Protein AF-A0A940L2H4-F1 (afdb_monomer)

pLDDT: mean 79.78, std 12.48, range [39.16, 90.25]

Solvent-accessible surface area (backbone atoms only — not comparable to full-atom values): 4965 Å² total; per-residue (Å²): 133,87,80,73,78,74,77,74,72,55,38,84,41,66,31,88,52,65,43,41,4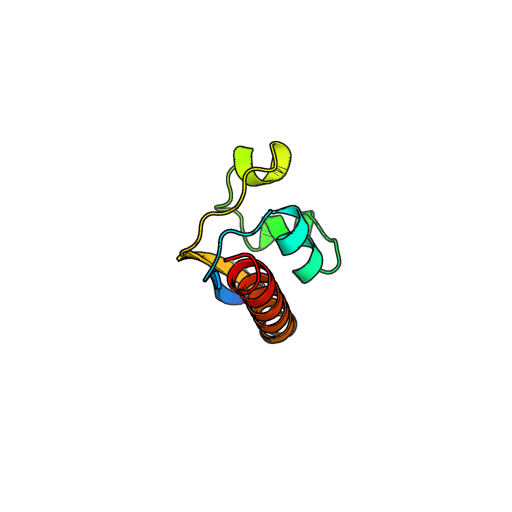4,76,61,55,18,53,62,44,81,62,32,58,68,58,41,41,71,55,34,71,83,63,48,65,54,30,72,74,69,59,35,60,42,56,48,67,44,73,42,49,37,49,54,91,38,43,66,58,48,50,51,54,49,53,54,55,54,50,59,60,67,69,75,112

Mean predicted aligned error: 7.75 Å

Sequence (84 aa):
SVVWSKPLESSDLKLPVSVKYKDLVKWFDGDDQKAQMYNPHLTFKVIKKGMAIPARTVVAVPKDKYNIALIALAQKGRSIASDH

Structure (mmCIF, N/CA/C/O backbone):
data_AF-A0A940L2H4-F1
#
_entry.id   AF-A0A940L2H4-F1
#
loop_
_atom_site.group_PDB
_atom_site.id
_atom_site.type_symbol
_atom_site.label_atom_id
_atom_site.label_alt_id
_atom_site.label_comp_id
_atom_site.label_asym_id
_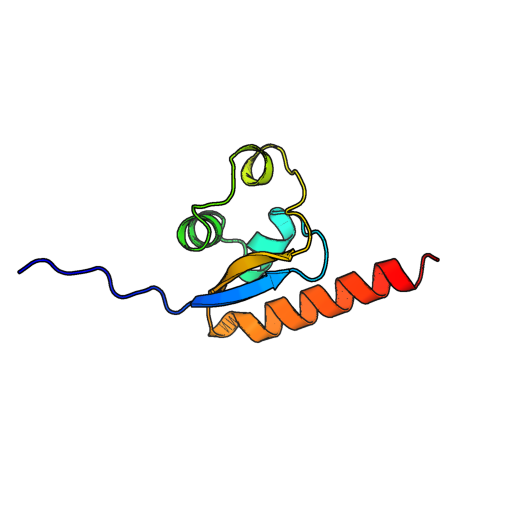atom_site.label_entity_id
_atom_site.label_seq_id
_atom_site.pdbx_PDB_ins_code
_atom_site.Cartn_x
_atom_site.Cartn_y
_atom_site.Cartn_z
_atom_site.occupancy
_atom_site.B_iso_or_equiv
_atom_site.auth_seq_id
_atom_site.auth_comp_id
_atom_site.auth_asym_id
_atom_site.auth_atom_id
_atom_site.pdbx_PDB_model_num
ATOM 1 N N . SER A 1 1 ? -11.870 14.067 29.317 1.00 50.62 1 SER A N 1
ATOM 2 C CA . SER A 1 1 ? -11.457 12.690 28.980 1.00 50.62 1 SER A CA 1
ATOM 3 C C . SER A 1 1 ? -10.766 12.722 27.630 1.00 50.62 1 SER A C 1
ATOM 5 O O . S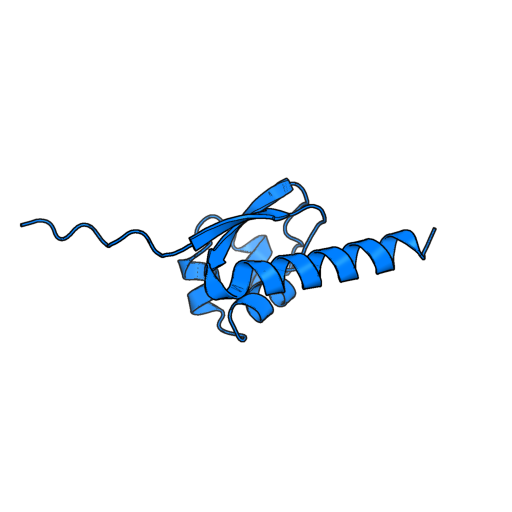ER A 1 1 ? -11.373 13.139 26.654 1.00 50.62 1 SER A O 1
ATOM 7 N N . VAL A 1 2 ? -9.476 12.387 27.573 1.00 47.38 2 VAL A N 1
ATOM 8 C CA . VAL A 1 2 ? -8.745 12.307 26.300 1.00 47.38 2 VAL A CA 1
ATOM 9 C C . VAL A 1 2 ? -9.197 11.024 25.611 1.00 47.38 2 VAL A C 1
ATOM 11 O O . VAL A 1 2 ? -8.933 9.932 26.109 1.00 47.38 2 VAL A O 1
ATOM 14 N N . VAL A 1 3 ? -9.948 11.149 24.518 1.00 58.75 3 VAL A N 1
ATOM 15 C CA . VAL A 1 3 ? -10.329 10.011 23.678 1.00 58.75 3 VAL A CA 1
ATOM 16 C C . VAL A 1 3 ? -9.089 9.640 22.875 1.00 58.75 3 VAL A C 1
ATOM 18 O O . VAL A 1 3 ? -8.810 10.234 21.839 1.00 58.75 3 VAL A O 1
ATOM 21 N N . TRP A 1 4 ? -8.296 8.708 23.398 1.00 53.22 4 TRP A N 1
ATOM 22 C CA . TRP A 1 4 ? -7.204 8.117 22.637 1.00 53.22 4 TRP A CA 1
ATOM 23 C C . TRP A 1 4 ? -7.818 7.397 21.437 1.00 53.22 4 TRP A C 1
ATOM 25 O O . TRP A 1 4 ? -8.696 6.546 21.606 1.00 53.22 4 TRP A O 1
ATOM 35 N N . SER A 1 5 ? -7.407 7.786 20.230 1.00 55.69 5 SER A N 1
ATOM 36 C CA . SER A 1 5 ? -7.816 7.141 18.986 1.00 55.69 5 SER A CA 1
ATOM 37 C C . SER A 1 5 ? -7.611 5.639 19.139 1.00 55.69 5 SER A C 1
ATOM 39 O O . SER A 1 5 ? -6.499 5.201 19.441 1.00 55.69 5 SER A O 1
ATOM 41 N N . LYS A 1 6 ? -8.678 4.846 18.985 1.00 61.38 6 LYS A N 1
ATOM 42 C CA . LYS A 1 6 ? -8.550 3.386 18.974 1.00 61.38 6 LYS A CA 1
ATOM 43 C C . LYS A 1 6 ? -7.451 3.025 17.966 1.00 61.38 6 LYS A C 1
ATOM 45 O O . LYS A 1 6 ? -7.479 3.583 16.864 1.00 61.38 6 LYS A O 1
ATOM 50 N N . PRO A 1 7 ? -6.489 2.155 18.321 1.00 64.62 7 PRO A N 1
ATOM 51 C CA . PRO A 1 7 ? -5.503 1.702 17.356 1.00 64.62 7 PRO A CA 1
ATOM 52 C C . PRO A 1 7 ? -6.263 1.148 16.153 1.00 64.62 7 PRO A C 1
ATOM 54 O O . PRO A 1 7 ? -7.208 0.372 16.322 1.00 64.62 7 PRO A O 1
ATOM 57 N N . LEU A 1 8 ? -5.910 1.623 14.956 1.00 68.12 8 LEU A N 1
ATOM 58 C CA . LEU A 1 8 ? -6.469 1.085 13.722 1.00 68.12 8 LEU A CA 1
ATOM 59 C C . LEU A 1 8 ? -6.271 -0.430 13.759 1.00 68.12 8 LEU A C 1
ATOM 61 O O . LEU A 1 8 ? -5.211 -0.905 14.169 1.00 68.12 8 LEU A O 1
ATOM 65 N N . GLU A 1 9 ? -7.294 -1.191 13.375 1.00 79.06 9 GLU A N 1
ATOM 66 C CA . GLU A 1 9 ? -7.184 -2.644 13.290 1.00 79.06 9 GLU A CA 1
ATOM 67 C C . GLU A 1 9 ? -6.300 -3.024 12.100 1.00 79.06 9 GLU A C 1
ATOM 69 O O . GLU A 1 9 ? -6.763 -3.411 11.027 1.00 79.06 9 GLU A O 1
ATOM 74 N N . SER A 1 10 ? -4.998 -2.879 12.303 1.00 82.44 10 SER A N 1
ATOM 75 C CA . SER A 1 10 ? -3.965 -3.182 11.336 1.00 82.44 10 SER A CA 1
ATOM 76 C C . SER A 1 10 ? -3.164 -4.403 11.758 1.00 82.44 10 SER A C 1
ATOM 78 O O . SER A 1 10 ? -2.992 -4.690 12.944 1.00 82.44 10 SER A O 1
ATOM 80 N N . SER A 1 11 ? -2.649 -5.108 10.762 1.00 84.94 11 SER A N 1
ATOM 81 C CA . SER A 1 11 ? -1.618 -6.120 10.921 1.00 84.94 11 SER A CA 1
ATOM 82 C C . SER A 1 11 ? -0.340 -5.645 10.251 1.00 84.94 11 SER A C 1
ATOM 84 O O . SER A 1 11 ? -0.362 -5.145 9.122 1.00 84.94 11 SER A O 1
ATOM 86 N N . ASP A 1 12 ? 0.773 -5.849 10.946 1.00 86.88 12 ASP A N 1
ATOM 87 C CA . ASP A 1 12 ? 2.097 -5.546 10.427 1.00 86.88 12 ASP A CA 1
ATOM 88 C C . ASP A 1 12 ? 2.500 -6.609 9.407 1.00 86.88 12 ASP A C 1
ATOM 90 O O . ASP A 1 12 ? 2.570 -7.809 9.692 1.00 86.88 12 ASP A O 1
ATOM 94 N N . LEU A 1 13 ? 2.774 -6.159 8.188 1.00 85.94 13 LEU A N 1
ATOM 95 C CA . LEU A 1 13 ? 3.191 -6.995 7.080 1.00 85.94 13 LEU A CA 1
ATOM 96 C C . LEU A 1 13 ? 4.601 -6.600 6.660 1.00 85.94 13 LEU A C 1
ATOM 98 O O . LEU A 1 13 ? 4.839 -5.536 6.087 1.00 85.94 13 LEU A O 1
ATOM 102 N N . LYS A 1 14 ? 5.560 -7.485 6.925 1.00 87.62 14 LYS A N 1
ATOM 103 C CA . LYS A 1 14 ? 6.925 -7.319 6.435 1.00 87.62 14 LYS A CA 1
ATOM 104 C C . LYS A 1 14 ? 6.979 -7.694 4.960 1.00 87.62 14 LYS A C 1
ATOM 106 O O . LYS A 1 14 ? 6.728 -8.842 4.603 1.00 87.62 14 LYS A O 1
ATOM 111 N N . LEU A 1 15 ? 7.341 -6.740 4.111 1.00 85.81 15 LEU A N 1
ATOM 112 C CA . LEU A 1 15 ? 7.442 -6.961 2.674 1.00 85.81 15 LEU A CA 1
ATOM 113 C C . LEU A 1 15 ? 8.618 -7.911 2.367 1.00 85.81 15 LEU A C 1
ATOM 115 O O . LEU A 1 15 ? 9.761 -7.565 2.663 1.00 85.81 15 LEU A O 1
ATOM 119 N N . PRO A 1 16 ? 8.398 -9.094 1.766 1.00 84.69 16 PRO A N 1
ATOM 120 C CA . PRO A 1 16 ? 9.488 -9.992 1.376 1.00 84.69 16 PRO A CA 1
ATOM 121 C C . PRO A 1 16 ? 10.253 -9.478 0.148 1.00 84.69 16 PRO A C 1
ATOM 123 O O . PRO A 1 16 ? 11.429 -9.786 -0.024 1.00 84.69 16 PRO A O 1
ATOM 126 N N . VAL A 1 17 ? 9.597 -8.667 -0.686 1.00 86.25 17 VAL A N 1
ATOM 127 C CA . VAL A 1 17 ? 10.125 -8.101 -1.934 1.00 86.25 17 VAL A CA 1
ATOM 128 C C . VAL A 1 17 ? 9.838 -6.607 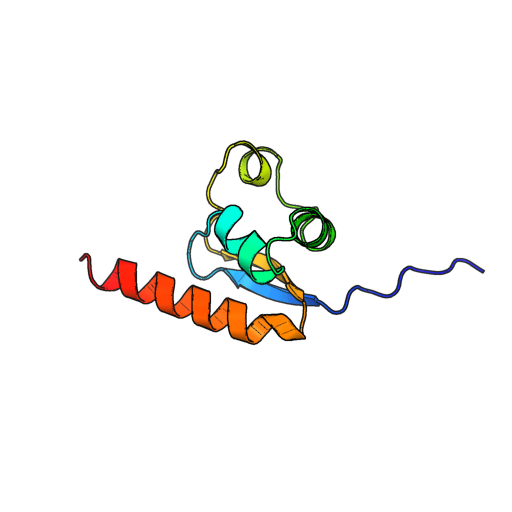-1.997 1.00 86.25 17 VAL A C 1
ATOM 130 O O . VAL A 1 17 ? 8.962 -6.111 -1.290 1.00 86.25 17 VAL A O 1
ATOM 133 N N . SER A 1 18 ? 10.541 -5.884 -2.866 1.00 86.44 18 SER A N 1
ATOM 134 C CA . SER A 1 18 ? 10.243 -4.472 -3.096 1.00 86.44 18 SER A CA 1
ATOM 135 C C . SER A 1 18 ? 8.889 -4.308 -3.805 1.00 86.44 18 SER A C 1
ATOM 137 O O . SER A 1 18 ? 8.627 -4.930 -4.838 1.00 86.44 18 SER A O 1
ATOM 139 N N . VAL A 1 19 ? 8.013 -3.451 -3.276 1.00 87.38 19 VAL A N 1
ATOM 140 C CA . VAL A 1 19 ? 6.642 -3.247 -3.781 1.00 87.38 19 VAL A CA 1
ATOM 141 C C . VAL A 1 19 ? 6.434 -1.787 -4.163 1.00 87.38 19 VAL A C 1
ATOM 143 O O . VAL A 1 19 ? 6.844 -0.885 -3.447 1.00 87.38 19 VAL A O 1
ATOM 146 N N . LYS A 1 20 ? 5.792 -1.514 -5.304 1.00 89.25 20 LYS A N 1
ATOM 147 C CA . LYS A 1 20 ? 5.454 -0.135 -5.677 1.00 89.25 20 LYS A CA 1
ATOM 148 C C . LYS A 1 20 ? 4.276 0.337 -4.837 1.00 89.25 20 LYS A C 1
ATOM 150 O O . LYS A 1 20 ? 3.338 -0.420 -4.618 1.00 89.25 20 LYS A O 1
ATOM 155 N N . TYR A 1 21 ? 4.270 1.613 -4.470 1.00 87.75 21 TYR A N 1
ATOM 156 C CA . TYR A 1 21 ? 3.163 2.202 -3.718 1.00 87.75 21 TYR A CA 1
ATOM 157 C C . TYR A 1 21 ? 1.793 1.995 -4.397 1.00 87.75 21 TYR A C 1
ATOM 159 O O . TYR A 1 21 ? 0.818 1.666 -3.737 1.00 87.75 21 TYR A O 1
ATOM 167 N N . LYS A 1 22 ? 1.728 2.044 -5.735 1.00 86.94 22 LYS A N 1
ATOM 168 C CA . LYS A 1 22 ? 0.501 1.732 -6.495 1.00 86.94 22 LYS A CA 1
ATOM 169 C C . LYS A 1 22 ? -0.050 0.323 -6.245 1.00 86.94 22 LYS A C 1
ATOM 171 O O . LYS A 1 22 ? -1.256 0.133 -6.314 1.00 86.94 22 LYS A O 1
ATOM 176 N N . ASP A 1 23 ? 0.817 -0.660 -6.000 1.00 86.62 23 ASP A N 1
ATOM 177 C CA . ASP A 1 23 ? 0.387 -2.026 -5.685 1.00 86.62 23 ASP A CA 1
ATOM 178 C C . ASP A 1 23 ? -0.083 -2.128 -4.232 1.00 86.62 23 ASP A C 1
ATOM 180 O O . ASP A 1 23 ? -1.064 -2.814 -3.971 1.00 86.62 23 ASP A O 1
ATOM 184 N N . LEU A 1 24 ? 0.562 -1.394 -3.315 1.00 87.44 24 LEU A N 1
ATOM 185 C CA . LEU A 1 24 ? 0.114 -1.266 -1.927 1.00 87.44 24 LEU A CA 1
ATOM 186 C C . LEU A 1 24 ? -1.303 -0.681 -1.870 1.00 87.44 24 LEU A C 1
ATOM 188 O O . LEU A 1 24 ? -2.163 -1.247 -1.212 1.00 87.44 24 LEU A O 1
ATOM 192 N N . VAL A 1 25 ? -1.577 0.389 -2.624 1.00 89.50 25 VAL A N 1
ATOM 193 C CA . VAL A 1 25 ? -2.900 1.040 -2.691 1.00 89.50 25 VAL A CA 1
ATOM 194 C C . VAL A 1 25 ? -4.009 0.079 -3.152 1.00 89.50 25 VAL A C 1
ATOM 196 O O . VAL A 1 25 ? -5.143 0.190 -2.693 1.00 89.50 25 VAL A O 1
ATOM 199 N N . LYS A 1 26 ? -3.702 -0.928 -3.983 1.00 89.12 26 LYS A N 1
ATOM 200 C CA . LYS A 1 26 ? -4.687 -1.960 -4.369 1.00 89.12 26 LYS A CA 1
ATOM 201 C C . LYS A 1 26 ? -5.145 -2.810 -3.182 1.00 89.12 26 LYS A C 1
ATOM 203 O O . LYS A 1 26 ? -6.266 -3.302 -3.200 1.00 89.12 26 LYS A O 1
ATOM 208 N N . TRP A 1 27 ? -4.314 -2.975 -2.152 1.00 86.06 27 TRP A N 1
ATOM 209 C CA . TRP A 1 27 ? -4.701 -3.678 -0.922 1.00 86.06 27 TRP A CA 1
ATOM 210 C C . TRP A 1 27 ? -5.683 -2.862 -0.071 1.00 86.06 27 TRP A C 1
ATOM 212 O O . TRP A 1 27 ? -6.348 -3.422 0.793 1.00 86.06 27 TRP A O 1
ATOM 222 N N . PHE A 1 28 ? -5.810 -1.563 -0.356 1.00 88.88 28 PHE A N 1
ATOM 223 C CA . PHE A 1 28 ? -6.754 -0.632 0.261 1.00 88.88 28 PHE A CA 1
ATOM 224 C C . PHE A 1 28 ? -7.926 -0.300 -0.673 1.00 88.88 28 PHE A C 1
ATOM 226 O O . PHE A 1 28 ? -8.458 0.803 -0.625 1.00 88.88 28 PHE A O 1
ATOM 233 N N . ASP A 1 29 ? -8.311 -1.222 -1.562 1.00 85.81 29 ASP A N 1
ATOM 234 C CA . ASP A 1 29 ? -9.409 -1.031 -2.523 1.00 85.81 29 ASP A CA 1
ATOM 235 C C . ASP A 1 29 ? -9.210 0.170 -3.472 1.00 85.81 29 ASP A C 1
ATOM 237 O O . ASP A 1 29 ? -10.166 0.737 -3.994 1.00 85.81 29 ASP A O 1
ATOM 241 N N . GLY A 1 30 ? -7.957 0.571 -3.711 1.00 86.06 30 GLY A N 1
ATOM 242 C CA . GLY A 1 30 ? -7.640 1.741 -4.533 1.0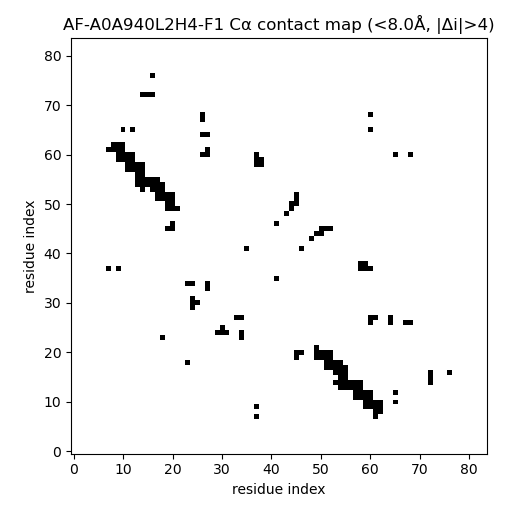0 86.06 30 GLY A CA 1
ATOM 243 C C . GLY A 1 30 ? -7.636 3.071 -3.769 1.00 86.06 30 GLY A C 1
ATOM 244 O O . GLY A 1 30 ? -7.364 4.107 -4.372 1.00 86.06 30 GLY A O 1
ATOM 245 N N . ASP A 1 31 ? -7.907 3.058 -2.462 1.00 88.38 31 ASP A N 1
ATOM 246 C CA . ASP A 1 31 ? -7.998 4.253 -1.623 1.00 88.38 31 ASP A CA 1
ATOM 247 C C . ASP A 1 31 ? -6.610 4.712 -1.143 1.00 88.38 31 ASP A C 1
ATOM 249 O O . ASP A 1 31 ? -6.014 4.170 -0.205 1.00 88.38 31 ASP A O 1
ATOM 253 N N . ASP A 1 32 ? -6.089 5.741 -1.814 1.00 88.06 32 ASP A N 1
ATOM 254 C CA . ASP A 1 32 ? -4.806 6.369 -1.484 1.00 88.06 32 ASP A CA 1
ATOM 255 C C . ASP A 1 32 ? -4.805 7.001 -0.084 1.00 88.06 32 ASP A C 1
ATOM 257 O O . ASP A 1 32 ? -3.802 6.926 0.626 1.00 88.06 32 ASP A O 1
ATOM 261 N N . GLN A 1 33 ? -5.926 7.585 0.350 1.00 87.75 33 GLN A N 1
ATOM 262 C CA . GLN A 1 33 ? -6.009 8.223 1.664 1.00 87.75 33 GLN A CA 1
ATOM 263 C C . GLN A 1 33 ? -5.948 7.181 2.779 1.00 87.75 33 GLN A C 1
ATOM 265 O O . GLN A 1 33 ? -5.227 7.377 3.759 1.00 87.75 33 GLN A O 1
ATOM 270 N N . LYS A 1 34 ? -6.621 6.035 2.614 1.00 86.94 34 LYS A N 1
ATOM 271 C CA . LYS A 1 34 ? -6.489 4.909 3.551 1.00 86.94 34 LYS A CA 1
ATOM 272 C C . LYS A 1 34 ? -5.074 4.350 3.568 1.00 86.94 34 LYS A C 1
ATOM 274 O O . LYS A 1 34 ? -4.533 4.144 4.651 1.00 86.94 34 LYS A O 1
ATOM 279 N N . ALA A 1 35 ? -4.450 4.149 2.409 1.00 88.62 35 ALA A N 1
ATOM 280 C CA . ALA A 1 35 ? -3.079 3.646 2.354 1.00 88.62 35 ALA A CA 1
ATOM 281 C C . ALA A 1 35 ? -2.102 4.558 3.123 1.00 88.62 35 ALA A C 1
ATOM 283 O O . ALA A 1 35 ? -1.268 4.053 3.880 1.00 88.62 35 ALA A O 1
ATOM 284 N N . GLN A 1 36 ? -2.254 5.884 3.003 1.00 88.06 36 GLN A N 1
ATOM 285 C CA . GLN A 1 36 ? -1.466 6.876 3.749 1.00 88.06 36 GLN A CA 1
ATOM 286 C C . GLN A 1 36 ? -1.801 6.909 5.241 1.00 88.06 36 GLN A C 1
ATOM 288 O O . GLN A 1 36 ? -0.891 6.998 6.060 1.00 88.06 36 GLN A O 1
ATOM 293 N N . MET A 1 37 ? -3.081 6.802 5.605 1.00 87.81 37 MET A N 1
ATOM 294 C CA . MET A 1 37 ? -3.519 6.794 7.003 1.00 87.81 37 MET A CA 1
ATOM 295 C C . MET A 1 37 ? -2.933 5.607 7.776 1.00 87.81 37 MET A C 1
ATOM 297 O O . MET A 1 37 ? -2.521 5.764 8.922 1.00 87.81 37 MET A O 1
ATOM 301 N N . TYR A 1 38 ? -2.861 4.434 7.142 1.00 86.62 38 TYR A N 1
ATOM 302 C CA . TYR A 1 38 ? -2.237 3.249 7.734 1.00 86.62 38 TYR A CA 1
ATOM 303 C C . TYR A 1 38 ? -0.705 3.304 7.678 1.00 86.62 38 TYR A C 1
ATOM 305 O O . TYR A 1 38 ? -0.040 2.794 8.574 1.00 86.62 38 TYR A O 1
ATOM 313 N N . ASN A 1 39 ? -0.124 3.938 6.654 1.00 88.38 39 ASN A N 1
ATOM 314 C CA . ASN A 1 39 ? 1.324 3.970 6.440 1.00 88.38 39 ASN A CA 1
ATOM 315 C C . ASN A 1 39 ? 1.891 5.403 6.411 1.00 88.38 39 ASN A C 1
ATOM 317 O O . ASN A 1 39 ? 2.519 5.793 5.421 1.00 88.38 39 ASN A O 1
ATOM 321 N N . PRO A 1 40 ? 1.750 6.186 7.500 1.00 86.12 40 PRO A N 1
ATOM 322 C CA . PRO A 1 40 ? 2.204 7.580 7.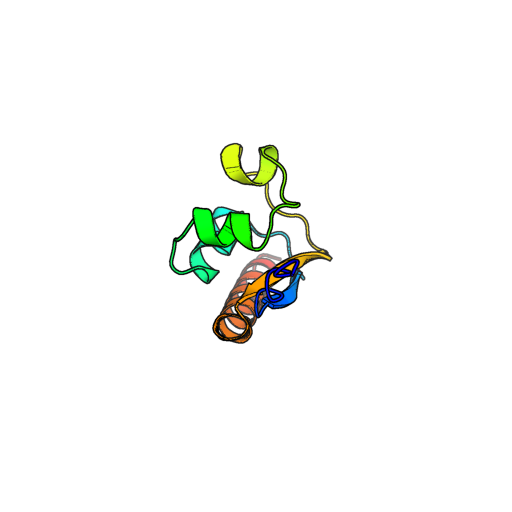538 1.00 86.12 40 PRO A CA 1
ATOM 323 C C . PRO A 1 40 ? 3.734 7.719 7.485 1.00 86.12 40 PRO A C 1
ATOM 325 O O . PRO A 1 40 ? 4.257 8.794 7.210 1.00 86.12 40 PRO A O 1
ATOM 328 N N . HIS A 1 41 ? 4.470 6.633 7.733 1.00 85.75 41 HIS A N 1
ATOM 329 C CA . HIS A 1 41 ? 5.931 6.591 7.669 1.00 85.75 41 HIS A CA 1
ATOM 330 C C . HIS A 1 41 ? 6.478 6.516 6.229 1.00 85.75 41 HIS A C 1
ATOM 332 O O . HIS A 1 41 ? 7.687 6.644 6.019 1.00 85.75 41 HIS A O 1
ATOM 338 N N . LEU A 1 42 ? 5.626 6.291 5.220 1.00 86.88 42 LEU A N 1
ATOM 339 C CA . LEU A 1 42 ? 6.059 6.264 3.826 1.00 86.88 42 LEU A CA 1
ATOM 340 C C . LEU A 1 42 ? 6.384 7.676 3.340 1.00 86.88 42 LEU A C 1
ATOM 342 O O . LEU A 1 42 ? 5.601 8.613 3.459 1.00 86.88 42 LEU A O 1
ATOM 346 N N . THR A 1 43 ? 7.567 7.832 2.753 1.00 85.75 43 THR A N 1
ATOM 347 C CA . THR A 1 43 ? 8.027 9.147 2.303 1.00 85.75 43 THR A CA 1
ATOM 348 C C . THR A 1 43 ? 7.326 9.593 1.020 1.00 85.75 43 THR A C 1
ATOM 350 O O . THR A 1 43 ? 6.933 8.786 0.174 1.00 85.75 43 THR A O 1
ATOM 353 N N . PHE A 1 44 ? 7.295 10.908 0.790 1.00 83.44 44 PHE A N 1
ATOM 354 C CA . PHE A 1 44 ? 6.805 11.509 -0.456 1.00 83.44 44 PHE A CA 1
ATOM 355 C C . PHE A 1 44 ? 7.450 10.909 -1.721 1.00 83.44 44 PHE A C 1
ATOM 357 O O . PHE A 1 44 ? 6.808 10.811 -2.766 1.00 83.44 44 PHE A O 1
ATOM 364 N N . LYS A 1 45 ? 8.716 10.466 -1.652 1.00 84.00 45 LYS A N 1
ATOM 365 C CA . LYS A 1 45 ? 9.404 9.835 -2.793 1.00 84.00 45 LYS A CA 1
ATOM 366 C C . LYS A 1 45 ? 8.751 8.506 -3.196 1.00 84.00 45 LYS A C 1
ATOM 368 O O . LYS A 1 45 ? 8.641 8.210 -4.382 1.00 84.00 45 LYS A O 1
ATOM 373 N N . VAL A 1 46 ? 8.282 7.733 -2.224 1.00 85.38 46 VAL A N 1
ATOM 374 C CA . VAL A 1 46 ? 7.550 6.484 -2.461 1.00 85.38 46 VAL A CA 1
ATOM 375 C C . VAL A 1 46 ? 6.143 6.785 -2.980 1.00 85.38 46 VAL A C 1
ATOM 377 O O . VAL A 1 46 ? 5.749 6.264 -4.021 1.00 85.38 46 VAL A O 1
ATOM 380 N N . ILE A 1 47 ? 5.423 7.682 -2.299 1.00 83.62 47 ILE A N 1
ATOM 381 C CA . ILE A 1 47 ? 4.006 7.973 -2.570 1.00 83.62 47 ILE A CA 1
ATOM 382 C C . ILE A 1 47 ? 3.821 8.692 -3.916 1.00 83.62 47 ILE A C 1
ATOM 384 O O . ILE A 1 47 ? 3.025 8.268 -4.750 1.00 83.62 47 ILE A O 1
ATOM 388 N N . LYS A 1 48 ? 4.567 9.779 -4.157 1.00 81.38 48 LYS A N 1
ATOM 389 C CA . LYS A 1 48 ? 4.370 10.672 -5.315 1.00 81.38 48 LYS A CA 1
ATOM 390 C C . LYS A 1 48 ? 5.378 10.463 -6.438 1.00 81.38 48 LYS A C 1
ATOM 392 O O . LYS A 1 48 ? 5.009 10.602 -7.598 1.00 81.38 48 LYS A O 1
ATOM 397 N N . LYS A 1 49 ? 6.635 10.114 -6.127 1.00 81.75 49 LYS A N 1
ATOM 398 C CA . LYS A 1 49 ? 7.657 9.850 -7.165 1.00 81.75 49 LYS A CA 1
ATOM 399 C C . LYS A 1 49 ? 7.674 8.398 -7.650 1.00 81.75 49 LYS A C 1
ATOM 401 O O . LYS A 1 49 ? 8.441 8.073 -8.549 1.00 81.75 49 LYS A O 1
ATOM 406 N N . GLY A 1 50 ? 6.835 7.529 -7.080 1.00 79.69 50 GLY A N 1
ATOM 407 C CA . GLY A 1 50 ? 6.689 6.146 -7.527 1.00 79.69 50 GLY A CA 1
ATOM 408 C C . GLY A 1 50 ? 7.911 5.266 -7.259 1.00 79.69 50 GLY A C 1
ATOM 409 O O . GLY A 1 50 ? 8.057 4.234 -7.918 1.00 79.69 50 GLY A O 1
ATOM 410 N N . MET A 1 51 ? 8.778 5.646 -6.311 1.00 85.62 51 MET A N 1
ATOM 411 C CA . MET A 1 51 ? 9.835 4.747 -5.846 1.00 85.62 51 MET A CA 1
ATOM 412 C C . MET A 1 51 ? 9.223 3.479 -5.256 1.00 85.62 51 MET A C 1
ATOM 414 O O . MET A 1 51 ? 8.179 3.514 -4.600 1.00 85.62 51 MET A O 1
ATOM 418 N N . ALA A 1 52 ? 9.890 2.351 -5.485 1.00 86.50 52 ALA A N 1
ATOM 419 C CA . ALA A 1 52 ? 9.515 1.114 -4.828 1.00 86.50 52 ALA A CA 1
ATOM 420 C C . ALA A 1 52 ? 9.783 1.227 -3.321 1.00 86.50 52 ALA A C 1
ATOM 422 O O . ALA A 1 52 ? 10.826 1.725 -2.897 1.00 86.50 52 ALA A O 1
ATOM 423 N N . ILE A 1 53 ? 8.836 0.744 -2.525 1.00 86.81 53 ILE A N 1
ATOM 424 C CA . ILE A 1 53 ? 9.036 0.441 -1.116 1.00 86.81 53 ILE A CA 1
ATOM 425 C C . ILE A 1 53 ? 10.035 -0.717 -1.072 1.00 86.81 53 ILE A C 1
ATOM 427 O O . ILE A 1 53 ? 9.778 -1.737 -1.719 1.00 86.81 53 ILE A O 1
ATOM 431 N N . PRO A 1 54 ? 11.175 -0.572 -0.385 1.00 85.50 54 PRO A N 1
ATOM 432 C CA . PRO A 1 54 ? 12.189 -1.609 -0.361 1.00 85.50 54 PRO A CA 1
ATOM 433 C C . PRO A 1 54 ? 11.690 -2.876 0.341 1.00 85.50 54 PRO A C 1
ATOM 435 O O . PRO A 1 54 ? 10.809 -2.847 1.204 1.00 85.50 54 PRO A O 1
ATOM 438 N N . ALA A 1 55 ? 12.280 -4.013 -0.026 1.00 85.62 55 ALA A N 1
ATOM 439 C CA . ALA A 1 55 ? 12.092 -5.251 0.714 1.00 85.62 55 ALA A CA 1
ATOM 440 C C . ALA A 1 55 ? 12.471 -5.059 2.194 1.00 85.62 55 ALA A C 1
ATOM 442 O O . ALA A 1 55 ? 13.338 -4.257 2.540 1.00 85.62 55 ALA A O 1
ATOM 443 N N . ARG A 1 56 ? 11.842 -5.848 3.065 1.00 86.31 56 ARG A N 1
ATOM 444 C CA . ARG A 1 56 ? 11.944 -5.824 4.533 1.00 86.31 56 ARG A CA 1
ATOM 445 C C . ARG A 1 56 ? 11.296 -4.619 5.217 1.00 86.31 56 ARG A C 1
ATOM 447 O O . ARG A 1 56 ? 11.255 -4.624 6.446 1.00 86.31 56 ARG A O 1
ATOM 454 N N . THR A 1 57 ? 10.763 -3.643 4.479 1.00 86.25 57 THR A N 1
ATOM 455 C CA . THR A 1 57 ? 9.908 -2.604 5.064 1.00 86.25 57 THR A CA 1
ATOM 456 C C . THR A 1 57 ? 8.658 -3.237 5.667 1.00 86.25 57 THR A C 1
ATOM 458 O O . THR A 1 57 ? 8.064 -4.142 5.080 1.00 86.25 57 THR A O 1
ATOM 461 N N . VAL A 1 58 ? 8.276 -2.772 6.852 1.00 88.38 58 VAL A N 1
ATOM 462 C CA . VAL A 1 58 ? 7.028 -3.158 7.509 1.00 88.38 58 VAL A CA 1
ATOM 463 C C . VAL A 1 58 ? 5.959 -2.165 7.083 1.00 88.38 58 VAL A C 1
ATOM 465 O O .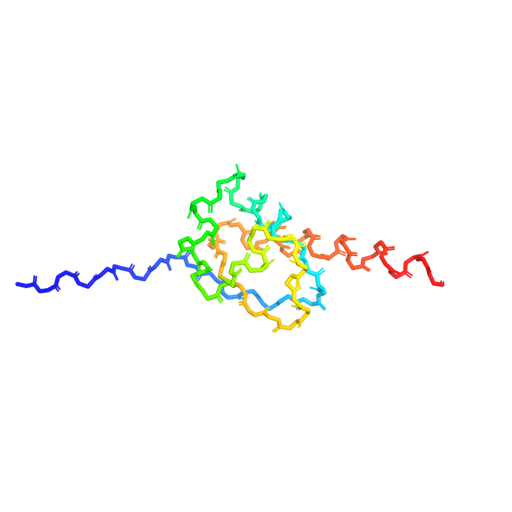 VAL A 1 58 ? 6.133 -0.967 7.278 1.00 88.38 58 VAL A O 1
ATOM 468 N N . VAL A 1 59 ? 4.884 -2.661 6.479 1.00 89.50 59 VAL A N 1
ATOM 469 C CA . VAL A 1 59 ? 3.696 -1.869 6.149 1.00 89.50 59 VAL A CA 1
ATOM 470 C C . VAL A 1 59 ? 2.530 -2.344 7.001 1.00 89.50 59 VAL A C 1
ATOM 472 O O . VAL A 1 59 ? 2.371 -3.542 7.231 1.00 89.50 59 VAL A O 1
ATOM 475 N N . ALA A 1 60 ? 1.711 -1.413 7.464 1.00 90.25 60 ALA A N 1
ATOM 476 C CA . ALA A 1 60 ? 0.475 -1.725 8.157 1.00 90.25 60 ALA A CA 1
ATOM 477 C C . ALA A 1 60 ? -0.633 -1.894 7.117 1.00 90.25 60 ALA A C 1
ATOM 479 O O . ALA A 1 60 ? -0.851 -1.013 6.281 1.00 90.25 60 ALA A O 1
ATOM 480 N N . VAL A 1 61 ? -1.332 -3.025 7.162 1.00 88.69 61 VAL A N 1
ATOM 481 C CA . VAL A 1 61 ? -2.496 -3.305 6.310 1.00 88.69 61 VAL A CA 1
ATOM 482 C C . VAL A 1 61 ? -3.718 -3.604 7.178 1.00 88.69 61 VAL A C 1
ATOM 484 O O . VAL A 1 61 ? -3.546 -4.092 8.294 1.00 88.69 61 VAL A O 1
ATOM 487 N N . PRO A 1 62 ? -4.947 -3.343 6.707 1.00 87.00 62 PRO A N 1
ATOM 488 C CA . PRO A 1 62 ? -6.160 -3.731 7.417 1.00 87.00 62 PRO A CA 1
ATOM 489 C C . PRO A 1 62 ? -6.175 -5.247 7.656 1.00 87.00 62 PRO A C 1
ATOM 491 O O . PRO A 1 62 ? -5.792 -6.015 6.766 1.00 87.00 62 PRO A O 1
ATOM 494 N N . LYS A 1 63 ? -6.588 -5.693 8.850 1.00 84.00 63 LYS A N 1
ATOM 495 C CA . LYS A 1 63 ? -6.585 -7.126 9.217 1.00 84.00 63 LYS A CA 1
ATOM 496 C C . LYS A 1 63 ? -7.353 -7.998 8.217 1.00 84.00 63 LYS A C 1
ATOM 498 O O . LYS A 1 63 ? -6.900 -9.085 7.869 1.00 84.00 63 LYS A O 1
ATOM 503 N N . ASP A 1 64 ? -8.478 -7.504 7.714 1.00 85.38 64 ASP A N 1
ATOM 504 C CA . ASP A 1 64 ? -9.326 -8.160 6.712 1.00 85.38 64 ASP A CA 1
ATOM 505 C C . ASP A 1 64 ? -8.641 -8.304 5.341 1.00 85.38 64 ASP A C 1
ATOM 507 O O . ASP A 1 64 ? -8.941 -9.227 4.583 1.00 85.38 64 ASP A O 1
ATOM 511 N N . LYS A 1 65 ? -7.669 -7.439 5.034 1.00 83.31 65 LYS A N 1
ATOM 512 C CA . LYS A 1 65 ? -6.909 -7.440 3.772 1.00 83.31 65 LYS A CA 1
ATOM 513 C C . LYS A 1 65 ? -5.549 -8.130 3.882 1.00 83.31 65 LYS A C 1
ATOM 515 O O . LYS A 1 65 ? -4.870 -8.295 2.866 1.00 83.31 65 LYS A O 1
ATOM 520 N N . TYR A 1 66 ? -5.151 -8.583 5.072 1.00 83.56 66 TYR A N 1
ATOM 521 C CA . TYR A 1 66 ? -3.835 -9.180 5.319 1.00 83.56 66 TYR A CA 1
ATOM 522 C C . TYR A 1 66 ? -3.547 -10.397 4.425 1.00 83.56 66 TYR A C 1
ATOM 524 O O . TYR A 1 66 ? -2.510 -10.461 3.763 1.00 83.56 66 TYR A O 1
ATOM 532 N N . ASN A 1 67 ? -4.497 -11.332 4.324 1.00 82.38 67 ASN A N 1
ATOM 533 C CA . ASN A 1 67 ? -4.341 -12.529 3.489 1.00 82.38 67 ASN A CA 1
ATOM 534 C C . ASN A 1 67 ? -4.252 -12.191 1.993 1.00 82.38 67 ASN A C 1
ATOM 536 O O . ASN A 1 67 ? -3.488 -12.815 1.259 1.00 82.38 67 ASN A O 1
ATOM 540 N N . ILE A 1 68 ? -4.990 -11.172 1.541 1.00 84.12 68 ILE A N 1
ATOM 541 C CA . ILE A 1 68 ? -4.955 -10.701 0.150 1.00 84.12 68 ILE A CA 1
ATOM 542 C C . ILE A 1 68 ? -3.577 -10.112 -0.163 1.00 84.12 68 ILE A C 1
ATOM 544 O O . ILE A 1 68 ? -2.986 -10.429 -1.197 1.00 84.12 68 ILE A O 1
ATOM 548 N N . ALA A 1 69 ? -3.035 -9.305 0.753 1.00 83.56 69 ALA A N 1
ATOM 549 C CA . ALA A 1 69 ? -1.698 -8.743 0.626 1.00 83.56 69 ALA A CA 1
ATOM 550 C C . ALA A 1 69 ? -0.621 -9.843 0.573 1.00 83.56 69 ALA A C 1
ATOM 552 O O . ALA A 1 69 ? 0.262 -9.791 -0.284 1.00 83.56 69 ALA A O 1
ATOM 553 N N . LEU A 1 70 ? -0.725 -10.884 1.410 1.00 83.19 70 LEU A N 1
ATOM 554 C CA . LEU A 1 70 ? 0.182 -12.039 1.372 1.00 83.19 70 LEU A CA 1
ATOM 555 C 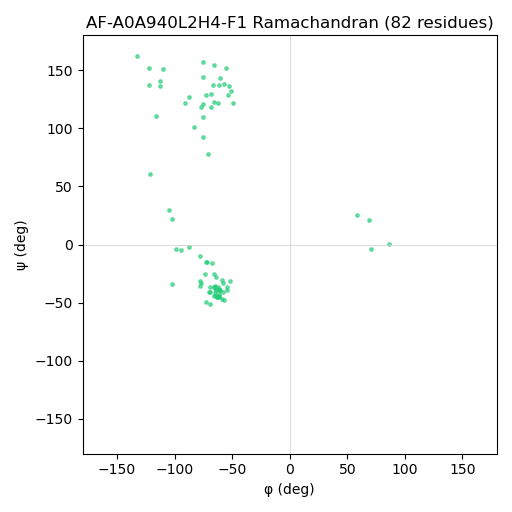C . LEU A 1 70 ? 0.128 -12.800 0.042 1.00 83.19 70 LEU A C 1
ATOM 557 O O . LEU A 1 70 ? 1.176 -13.114 -0.524 1.00 83.19 70 LEU A O 1
ATOM 561 N N . ILE A 1 71 ? -1.067 -13.071 -0.487 1.00 83.12 71 ILE A N 1
ATOM 562 C CA . ILE A 1 71 ? -1.228 -13.757 -1.779 1.00 83.12 71 ILE A CA 1
ATOM 563 C C . ILE A 1 71 ? -0.633 -12.911 -2.911 1.00 83.12 71 ILE A C 1
ATOM 565 O O . ILE A 1 71 ? 0.124 -13.431 -3.734 1.00 83.12 71 ILE A O 1
ATOM 569 N N . ALA A 1 72 ? -0.912 -11.605 -2.927 1.00 83.06 72 ALA A N 1
ATOM 570 C CA . ALA A 1 72 ? -0.362 -10.684 -3.921 1.00 83.06 72 ALA A CA 1
ATOM 571 C C . ALA A 1 72 ? 1.176 -10.626 -3.867 1.00 83.06 72 ALA A C 1
ATOM 573 O O . ALA A 1 72 ? 1.842 -10.599 -4.905 1.00 83.06 72 ALA A O 1
ATOM 574 N N . LEU A 1 73 ? 1.756 -10.656 -2.663 1.00 83.69 73 LEU A N 1
ATOM 575 C CA . LEU A 1 73 ? 3.203 -10.736 -2.462 1.00 83.69 73 LEU A CA 1
ATOM 576 C C . LEU A 1 73 ? 3.791 -12.057 -2.973 1.00 83.69 73 LEU A C 1
ATOM 578 O O . LEU A 1 73 ? 4.823 -12.040 -3.645 1.00 83.69 73 LEU A O 1
ATOM 582 N N . ALA A 1 74 ? 3.134 -13.187 -2.697 1.00 81.31 74 ALA A N 1
ATOM 583 C CA . ALA A 1 74 ? 3.581 -14.507 -3.140 1.00 81.31 74 ALA A CA 1
ATOM 584 C C . ALA A 1 74 ? 3.559 -14.645 -4.671 1.00 81.31 74 ALA A C 1
ATOM 586 O O . ALA A 1 74 ? 4.503 -15.175 -5.259 1.00 81.31 74 ALA A O 1
ATOM 587 N N . GLN A 1 75 ? 2.519 -14.123 -5.330 1.00 78.31 75 GLN A N 1
ATOM 588 C CA . GLN A 1 75 ? 2.438 -14.080 -6.793 1.00 78.31 75 GLN A CA 1
ATOM 589 C C . GLN A 1 75 ? 3.577 -13.246 -7.389 1.00 78.31 75 GLN A C 1
ATOM 591 O O . GLN A 1 75 ? 4.252 -13.696 -8.312 1.00 78.31 75 GLN A O 1
ATOM 596 N N . LYS A 1 76 ? 3.857 -12.074 -6.805 1.00 71.56 76 LYS A N 1
ATOM 597 C CA . LYS A 1 76 ? 4.935 -11.189 -7.265 1.00 71.56 76 LYS A CA 1
ATOM 598 C C . LYS A 1 76 ? 6.327 -11.798 -7.075 1.00 71.56 76 LYS A C 1
ATOM 600 O O . LYS A 1 76 ? 7.183 -11.619 -7.934 1.00 71.56 76 LYS A O 1
ATOM 605 N N . GLY A 1 77 ? 6.548 -12.541 -5.990 1.00 62.81 77 GLY A N 1
ATOM 606 C CA . GLY A 1 77 ? 7.791 -13.286 -5.767 1.00 62.81 77 GLY A CA 1
ATOM 607 C C . GLY A 1 77 ? 8.033 -14.389 -6.805 1.00 62.81 77 GLY A C 1
ATOM 608 O O . GLY A 1 77 ? 9.160 -14.551 -7.264 1.00 62.81 77 GLY A O 1
ATOM 609 N N . ARG A 1 78 ? 6.982 -15.108 -7.230 1.00 60.1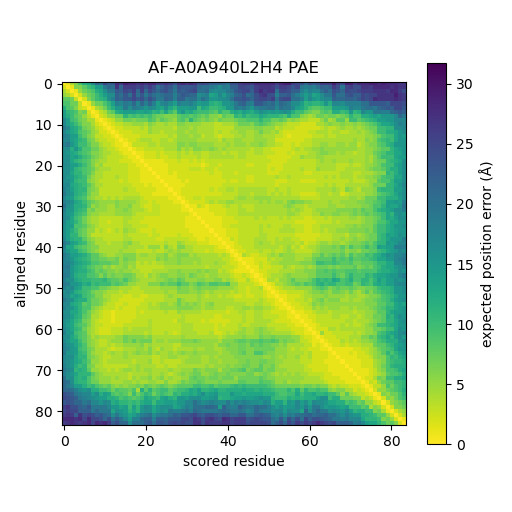9 78 ARG A N 1
ATOM 610 C CA . ARG A 1 78 ? 7.097 -16.171 -8.249 1.00 60.19 78 ARG A CA 1
ATOM 611 C C . ARG A 1 78 ? 7.418 -15.645 -9.644 1.00 60.19 78 ARG A C 1
ATOM 613 O O . ARG A 1 78 ? 8.181 -16.292 -10.352 1.00 60.19 78 ARG A O 1
ATOM 620 N N . SER A 1 79 ? 6.868 -14.492 -10.027 1.00 59.72 79 SER A N 1
ATOM 621 C CA . SER A 1 79 ? 7.158 -13.891 -11.335 1.00 59.72 79 SER A CA 1
ATOM 622 C C . SER A 1 79 ? 8.639 -13.545 -11.490 1.00 59.72 79 SER A C 1
ATOM 624 O O . SER A 1 79 ? 9.199 -13.784 -12.545 1.00 59.72 79 SER A O 1
ATOM 626 N N . ILE A 1 80 ? 9.294 -13.060 -10.429 1.00 55.03 80 ILE A N 1
ATOM 627 C CA . ILE A 1 80 ? 10.724 -12.708 -10.478 1.00 55.03 80 ILE A CA 1
ATOM 628 C C . ILE A 1 80 ? 11.613 -13.961 -10.424 1.00 55.03 80 ILE A C 1
ATOM 630 O O . ILE A 1 80 ? 12.659 -13.998 -11.057 1.00 55.03 80 ILE A O 1
ATOM 634 N N . ALA A 1 81 ? 11.191 -15.008 -9.707 1.00 55.03 81 ALA A N 1
ATOM 635 C CA . ALA A 1 81 ? 11.927 -16.273 -9.642 1.00 55.03 81 ALA A CA 1
ATOM 636 C C . ALA A 1 81 ? 11.856 -17.106 -10.939 1.00 55.03 81 ALA A C 1
ATOM 638 O O . ALA A 1 81 ? 12.633 -18.040 -11.085 1.00 55.03 81 ALA A O 1
ATOM 639 N N . SER A 1 82 ? 10.930 -16.791 -11.852 1.00 51.91 82 SER A N 1
ATOM 640 C CA . SER A 1 82 ? 10.794 -17.478 -13.148 1.00 51.91 82 SER A CA 1
ATOM 641 C C . SER A 1 82 ? 11.543 -16.772 -14.290 1.00 51.91 82 SER A C 1
ATOM 643 O O . SER A 1 82 ? 11.562 -17.289 -15.400 1.00 51.91 82 SER A O 1
ATOM 645 N N . ASP A 1 83 ? 12.141 -15.606 -14.021 1.00 45.25 83 ASP A N 1
ATOM 646 C CA . ASP A 1 83 ? 12.903 -14.778 -14.973 1.00 45.25 83 ASP A CA 1
ATOM 647 C C . ASP A 1 83 ? 14.433 -14.928 -14.782 1.00 45.25 83 ASP A C 1
ATOM 649 O O . ASP A 1 83 ? 15.206 -14.043 -15.151 1.00 45.25 83 ASP A O 1
ATOM 653 N N . HIS A 1 84 ? 14.877 -16.032 -14.165 1.00 39.16 84 HIS A N 1
ATOM 654 C CA . HIS A 1 84 ? 16.283 -16.314 -13.857 1.00 39.16 84 HIS A CA 1
ATOM 655 C C . HIS A 1 84 ? 16.771 -17.635 -14.444 1.00 39.16 84 HIS A C 1
ATOM 657 O O . HIS A 1 84 ? 16.003 -18.623 -14.400 1.00 39.16 84 HIS A O 1
#

Nearest PDB structures (foldseek):
  3qty-assembly1_B  TM=3.310E-01  e=5.011E+00  Francisella tularensis subsp. tularensis
  6i1x-assembly1_A  TM=3.047E-01  e=7.507E+00  Aeromonas hydrophila

Foldseek 3Di:
DPPDPDPQQWDKDQQQAWAQVCVLCVLVVVDLVVQCVQCVVDDCCRSPVRDTRGGRDIGIGHPVSVVVVVVVSVVVVVVVVVVD

Radius of gyration: 13.82 Å; Cα contacts (8 Å, |Δi|>4): 95; chains: 1; bounding box: 28×30×44 Å

Secondary structure (DSSP, 8-state):
---PPPPP-EEEEE-SS-EEHHHHHHTTTT-HHHHHHH-TTS-HHHHTT-PEEPTT-EEEEEGGGHHHHHHHHHHHHHHHHT--